Protein AF-A0A9D0Q2V0-F1 (afdb_monomer_lite)

Sequence (121 aa):
MMNRKIEQQKQQIRIVPGKDATGQAIFSVLLKRSYQIKNQQIAQRLVEVDDLQQTDEYYKPADPRYSTVKFESDLVPYKLKTDVVFIGNAYTADGQPEQSLMVGIEVAEKKKLIQVIGDRH

Radius of gyration: 19.47 Å; chains: 1; bounding box: 51×47×51 Å

Foldseek 3Di:
DDDDPPLPQDKDWDWDWDADPVRHIATDIFTFWDWDDDPPDDTHTDSDTDDQAQAFAFDPVGDPVPTDTPGHGSPDSDDPDDDDDDDDDDADPVNDWDQWDWDWDDDPPDIDIDIDGGTHD

pLDDT: mean 85.33, std 11.66, range [35.94, 96.06]

Structure (mmCIF, N/CA/C/O backbone):
data_AF-A0A9D0Q2V0-F1
#
_entry.id   AF-A0A9D0Q2V0-F1
#
loop_
_atom_site.group_PDB
_atom_site.id
_atom_site.type_symbol
_atom_site.label_atom_id
_atom_site.label_alt_id
_atom_site.label_comp_id
_atom_site.label_asym_id
_atom_site.label_entity_id
_atom_site.label_seq_id
_atom_site.pdbx_PDB_ins_code
_atom_site.Cartn_x
_atom_site.Cartn_y
_atom_site.Cartn_z
_atom_site.occupancy
_atom_site.B_iso_or_equiv
_atom_site.auth_seq_id
_atom_site.auth_comp_id
_atom_site.auth_asym_id
_atom_site.auth_atom_id
_atom_site.pdbx_PDB_model_num
ATOM 1 N N . MET A 1 1 ? 27.536 27.437 10.110 1.00 37.41 1 MET A N 1
ATOM 2 C CA . MET A 1 1 ? 27.291 26.527 8.969 1.00 37.41 1 MET A CA 1
ATOM 3 C C . MET A 1 1 ? 26.853 25.186 9.537 1.00 37.41 1 MET A C 1
ATOM 5 O O . MET A 1 1 ? 27.586 24.618 10.334 1.00 37.41 1 MET A O 1
ATOM 9 N N . MET A 1 2 ? 25.623 24.758 9.253 1.00 35.94 2 MET A N 1
ATOM 10 C CA . MET A 1 2 ? 24.982 23.615 9.914 1.00 35.94 2 MET A CA 1
ATOM 11 C C . MET A 1 2 ? 25.351 22.313 9.187 1.00 35.94 2 MET A C 1
ATOM 13 O O . MET A 1 2 ? 24.963 22.123 8.036 1.00 35.94 2 MET A O 1
ATOM 17 N N . ASN A 1 3 ? 26.106 21.431 9.850 1.00 41.78 3 ASN A N 1
ATOM 18 C CA . ASN A 1 3 ? 26.463 20.100 9.350 1.00 41.78 3 ASN A CA 1
ATOM 19 C C . ASN A 1 3 ? 25.209 19.220 9.250 1.00 41.78 3 ASN A C 1
ATOM 21 O O . ASN A 1 3 ? 24.824 18.547 10.205 1.00 41.78 3 ASN A O 1
ATOM 25 N N . ARG A 1 4 ? 24.566 19.210 8.081 1.00 47.81 4 ARG A N 1
ATOM 26 C CA . ARG A 1 4 ? 23.542 18.219 7.747 1.00 47.81 4 ARG A CA 1
ATOM 27 C C . ARG A 1 4 ? 24.268 16.904 7.462 1.00 47.81 4 ARG A C 1
ATOM 29 O O . ARG A 1 4 ? 24.771 16.701 6.360 1.00 47.81 4 ARG A O 1
ATOM 36 N N . LYS A 1 5 ? 24.357 16.019 8.461 1.00 46.28 5 LYS A N 1
ATOM 37 C CA . LYS A 1 5 ? 24.633 14.601 8.202 1.00 46.28 5 LYS A CA 1
ATOM 38 C C . LYS A 1 5 ? 23.568 14.136 7.211 1.00 46.28 5 LYS A C 1
ATOM 40 O O . LYS A 1 5 ? 22.386 14.114 7.540 1.00 46.28 5 LYS A O 1
ATOM 45 N N . ILE A 1 6 ? 23.977 13.848 5.981 1.00 55.53 6 ILE A N 1
ATOM 46 C CA . ILE A 1 6 ? 23.126 13.153 5.024 1.00 55.53 6 ILE A CA 1
ATOM 47 C C . ILE A 1 6 ? 23.075 11.717 5.537 1.00 55.53 6 ILE A C 1
ATOM 49 O O . ILE A 1 6 ? 23.947 10.911 5.225 1.00 55.53 6 ILE A O 1
ATOM 53 N N . GLU A 1 7 ? 22.114 11.418 6.409 1.00 58.19 7 GLU A N 1
ATOM 54 C CA . GLU A 1 7 ? 21.750 10.031 6.673 1.00 58.19 7 GLU A CA 1
ATOM 55 C C . GLU A 1 7 ? 21.380 9.414 5.326 1.00 58.19 7 GLU A C 1
ATOM 57 O O . GLU A 1 7 ? 20.489 9.903 4.625 1.00 58.19 7 GLU A O 1
ATOM 62 N N . GLN A 1 8 ? 22.139 8.400 4.912 1.00 56.59 8 GLN A N 1
ATOM 63 C CA . GLN A 1 8 ? 21.883 7.690 3.669 1.00 56.59 8 GLN A CA 1
ATOM 64 C C . GLN A 1 8 ? 20.524 7.004 3.798 1.00 56.59 8 GLN A C 1
ATOM 66 O O . GLN A 1 8 ? 20.373 5.999 4.486 1.00 56.59 8 GLN A O 1
ATOM 71 N N . GLN A 1 9 ? 19.512 7.593 3.167 1.00 62.78 9 GLN A N 1
ATOM 72 C CA . GLN A 1 9 ? 18.159 7.058 3.166 1.00 62.78 9 GLN A CA 1
ATOM 73 C C . GLN A 1 9 ? 18.161 5.745 2.381 1.00 62.78 9 GLN A C 1
ATOM 75 O O . GLN A 1 9 ? 18.466 5.744 1.184 1.00 62.78 9 GLN A O 1
ATOM 80 N N . LYS A 1 10 ? 17.807 4.636 3.042 1.00 66.12 10 LYS A N 1
ATOM 81 C CA . LYS A 1 10 ? 17.693 3.323 2.399 1.00 66.12 10 LYS A CA 1
ATOM 82 C C . LYS A 1 10 ? 16.664 3.437 1.267 1.00 66.12 10 LYS A C 1
ATOM 84 O O . LYS A 1 10 ? 15.556 3.948 1.439 1.00 66.12 10 LYS A O 1
ATOM 89 N N . GLN A 1 11 ? 17.060 3.036 0.067 1.00 72.94 11 GLN A N 1
ATOM 90 C CA . GLN A 1 11 ? 16.204 3.021 -1.113 1.00 72.94 11 GLN A CA 1
ATOM 91 C C . GLN A 1 11 ? 16.477 1.728 -1.863 1.00 72.94 11 GLN A C 1
ATOM 93 O O . GLN A 1 11 ? 17.632 1.390 -2.114 1.00 72.94 11 GLN A O 1
ATOM 98 N N . GLN A 1 12 ? 15.415 1.007 -2.202 1.00 78.69 12 GLN A N 1
ATOM 99 C CA . GLN A 1 12 ? 15.529 -0.244 -2.937 1.00 78.69 12 GLN A CA 1
ATOM 100 C C . GLN A 1 12 ? 15.237 0.023 -4.400 1.00 78.69 12 GLN A C 1
ATOM 102 O O . GLN A 1 12 ? 14.195 0.583 -4.745 1.00 78.69 12 GLN A O 1
ATOM 107 N N . ILE A 1 13 ? 16.205 -0.341 -5.235 1.00 82.31 13 ILE A N 1
ATOM 108 C CA . ILE A 1 13 ? 16.128 -0.236 -6.684 1.00 82.31 13 ILE A CA 1
ATOM 109 C C . ILE A 1 13 ? 16.297 -1.646 -7.229 1.00 82.31 13 ILE A C 1
ATOM 111 O O . ILE A 1 13 ? 17.271 -2.333 -6.907 1.00 82.31 13 ILE A O 1
ATOM 115 N N . ARG A 1 14 ? 15.347 -2.081 -8.052 1.00 82.50 14 ARG A N 1
ATOM 116 C CA . ARG A 1 14 ? 15.442 -3.346 -8.782 1.00 82.50 14 ARG A CA 1
ATOM 117 C C . ARG A 1 14 ? 15.260 -3.104 -10.267 1.00 82.50 14 ARG A C 1
ATOM 119 O O . ARG A 1 14 ? 14.428 -2.299 -10.676 1.00 82.50 14 ARG A O 1
ATOM 126 N N . ILE A 1 15 ? 16.060 -3.824 -11.041 1.00 79.94 15 ILE A N 1
ATOM 127 C CA . ILE A 1 15 ? 15.956 -3.903 -12.491 1.00 79.94 15 ILE A CA 1
ATOM 128 C C . ILE A 1 15 ? 15.270 -5.225 -12.800 1.00 79.94 15 ILE A C 1
ATOM 130 O O . ILE A 1 15 ? 15.746 -6.275 -12.366 1.00 79.94 15 ILE A O 1
ATOM 134 N N . VAL A 1 16 ? 14.161 -5.161 -13.529 1.00 80.00 16 VAL A N 1
ATOM 135 C CA . VAL A 1 16 ? 13.394 -6.340 -13.933 1.00 80.00 16 VAL A CA 1
ATOM 136 C C . VAL A 1 16 ? 13.372 -6.383 -15.460 1.00 80.00 16 VAL A C 1
ATOM 138 O O . VAL A 1 16 ? 12.669 -5.577 -16.076 1.00 80.00 16 VAL A O 1
ATOM 141 N N . PRO A 1 17 ? 14.174 -7.257 -16.095 1.00 80.50 17 PRO A N 1
ATOM 142 C CA . PRO A 1 17 ? 14.084 -7.474 -17.531 1.00 80.50 17 PRO A CA 1
ATOM 143 C C . PRO A 1 17 ? 12.818 -8.276 -17.854 1.00 80.50 17 PRO A C 1
ATOM 145 O O . PRO A 1 17 ? 12.462 -9.208 -17.133 1.00 80.50 17 PRO A O 1
ATOM 148 N N . GLY A 1 18 ? 12.154 -7.943 -18.957 1.00 82.88 18 GLY A N 1
ATOM 149 C CA . GLY A 1 18 ? 10.955 -8.643 -19.409 1.00 82.88 18 GLY A CA 1
ATOM 150 C C . GLY A 1 18 ? 10.759 -8.552 -20.915 1.00 82.88 18 GLY A C 1
ATOM 151 O O . GLY A 1 18 ? 11.607 -8.026 -21.638 1.00 82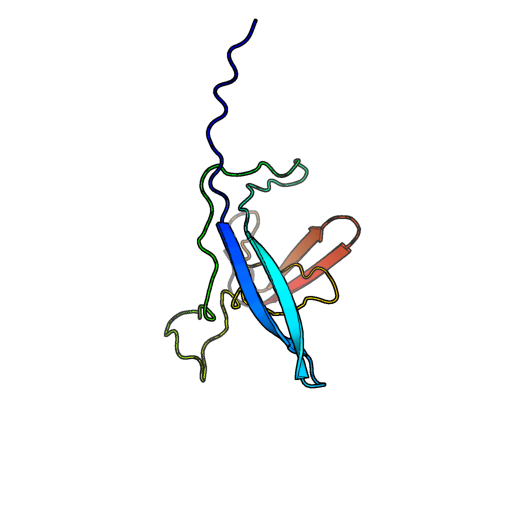.88 18 GLY A O 1
ATOM 152 N N . LYS A 1 19 ? 9.629 -9.071 -21.392 1.00 85.31 19 LYS A N 1
ATOM 153 C CA . LYS A 1 19 ? 9.161 -8.888 -22.766 1.00 85.31 19 LYS A CA 1
ATOM 154 C C . LYS A 1 19 ? 7.713 -8.413 -22.756 1.00 85.31 19 LYS A C 1
ATOM 156 O O . LYS A 1 19 ? 6.967 -8.766 -21.844 1.00 85.31 19 LYS A O 1
ATOM 161 N N . ASP A 1 20 ? 7.334 -7.619 -23.745 1.00 83.94 20 ASP A N 1
ATOM 162 C CA . ASP A 1 20 ? 5.942 -7.240 -23.974 1.00 83.94 20 ASP A CA 1
ATOM 163 C C . ASP A 1 20 ? 5.147 -8.377 -24.648 1.00 83.94 20 ASP A C 1
ATOM 165 O O . ASP A 1 20 ? 5.671 -9.464 -24.914 1.00 83.94 20 ASP A O 1
ATOM 169 N N . ALA A 1 21 ? 3.874 -8.116 -24.962 1.00 84.81 21 ALA A N 1
ATOM 170 C CA . ALA A 1 21 ? 3.004 -9.073 -25.648 1.00 84.81 21 ALA A CA 1
ATOM 171 C C . ALA A 1 21 ? 3.476 -9.449 -27.072 1.00 84.81 21 ALA A C 1
ATOM 173 O O . ALA A 1 21 ? 3.015 -10.450 -27.616 1.00 84.81 21 ALA A O 1
ATOM 174 N N . THR A 1 22 ? 4.387 -8.679 -27.676 1.00 92.12 22 THR 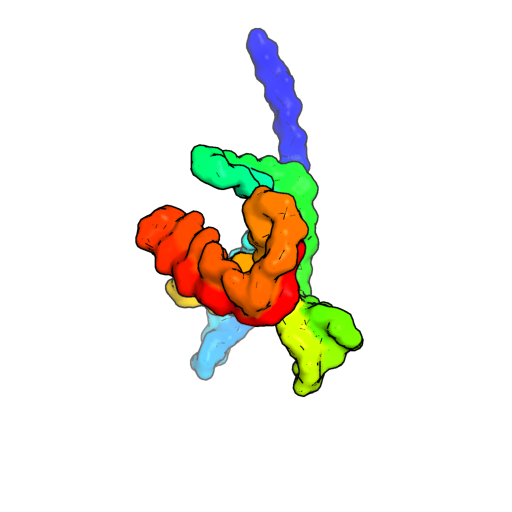A N 1
ATOM 175 C CA . THR A 1 22 ? 4.974 -8.933 -29.005 1.00 92.12 22 THR A CA 1
ATOM 176 C C . THR A 1 22 ? 6.338 -9.629 -28.932 1.00 92.12 22 THR A C 1
ATOM 178 O O . THR A 1 22 ? 6.900 -10.014 -29.957 1.00 92.12 22 THR A O 1
ATOM 181 N N . GLY A 1 23 ? 6.874 -9.831 -27.724 1.00 88.44 23 GLY A N 1
ATOM 182 C CA . GLY A 1 23 ? 8.195 -10.407 -27.491 1.00 88.44 23 GLY A CA 1
ATOM 183 C C . GLY A 1 23 ? 9.339 -9.385 -27.479 1.00 88.44 23 GLY A C 1
ATOM 184 O O . GLY A 1 23 ? 10.499 -9.794 -27.347 1.00 88.44 23 GLY A O 1
ATOM 185 N N . GLN A 1 24 ? 9.046 -8.085 -27.585 1.00 88.44 24 GLN A N 1
ATOM 186 C CA . GLN A 1 24 ? 10.038 -7.016 -27.516 1.00 88.44 24 GLN A CA 1
ATOM 187 C C . GLN A 1 24 ? 10.508 -6.808 -26.075 1.00 88.44 24 GLN A C 1
ATOM 189 O O . GLN A 1 24 ? 9.717 -6.873 -25.138 1.00 88.44 24 GLN A O 1
ATOM 194 N N . ALA A 1 25 ? 11.808 -6.575 -25.883 1.00 87.19 25 ALA A N 1
ATOM 195 C CA . ALA A 1 25 ? 12.383 -6.415 -24.553 1.00 87.19 25 ALA A CA 1
ATOM 196 C C . ALA A 1 25 ? 11.839 -5.164 -23.839 1.00 87.19 25 ALA A C 1
ATOM 198 O O . ALA A 1 25 ? 11.856 -4.068 -24.396 1.00 87.19 25 ALA A O 1
ATOM 199 N N . ILE A 1 26 ? 11.428 -5.336 -22.582 1.00 84.25 26 ILE A N 1
ATOM 200 C CA . ILE A 1 26 ? 11.083 -4.257 -21.653 1.00 84.25 26 ILE A CA 1
ATOM 201 C C . ILE A 1 26 ? 12.173 -4.177 -20.582 1.00 84.25 26 ILE A C 1
ATOM 203 O O . ILE A 1 26 ? 12.613 -5.197 -20.042 1.00 84.25 26 ILE A O 1
ATOM 207 N N . PHE A 1 27 ? 12.579 -2.952 -20.253 1.00 84.56 27 PHE A N 1
ATOM 208 C CA . PHE A 1 27 ? 13.466 -2.648 -19.136 1.00 84.56 27 PHE A CA 1
ATOM 209 C C . PHE A 1 27 ? 12.717 -1.809 -18.097 1.00 84.56 27 PHE A C 1
ATOM 211 O O . PHE A 1 27 ? 12.448 -0.631 -18.334 1.00 84.56 27 PHE A O 1
ATOM 218 N N . SER A 1 28 ? 12.398 -2.408 -16.947 1.00 83.38 28 SER A N 1
ATOM 219 C CA . SER A 1 28 ? 11.674 -1.730 -15.866 1.00 83.38 28 SER A CA 1
ATOM 220 C C . SER A 1 28 ? 12.580 -1.476 -14.661 1.00 83.38 28 SER A C 1
ATOM 222 O O . SER A 1 28 ? 13.321 -2.359 -14.220 1.00 83.38 28 SER A O 1
ATOM 224 N N . VAL A 1 29 ? 12.496 -0.262 -14.109 1.00 86.38 29 VAL A N 1
ATOM 225 C CA . VAL A 1 29 ? 13.158 0.131 -12.857 1.00 86.38 29 VAL A CA 1
ATOM 226 C C . VAL A 1 29 ? 12.095 0.328 -11.786 1.00 86.38 29 VAL A C 1
ATOM 228 O O . VAL A 1 29 ? 11.241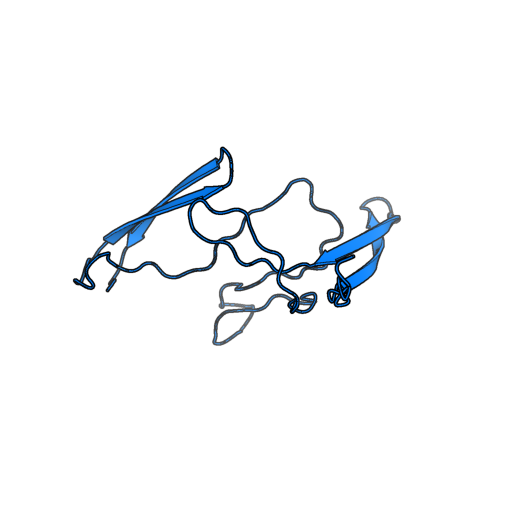 1.204 -11.907 1.00 86.38 29 VAL A O 1
ATOM 231 N N . LEU A 1 30 ? 12.162 -0.477 -10.729 1.00 87.94 30 LEU A N 1
ATOM 232 C CA . LEU A 1 30 ? 11.236 -0.411 -9.603 1.00 87.94 30 LEU A CA 1
ATOM 233 C C . LEU A 1 30 ? 11.850 0.367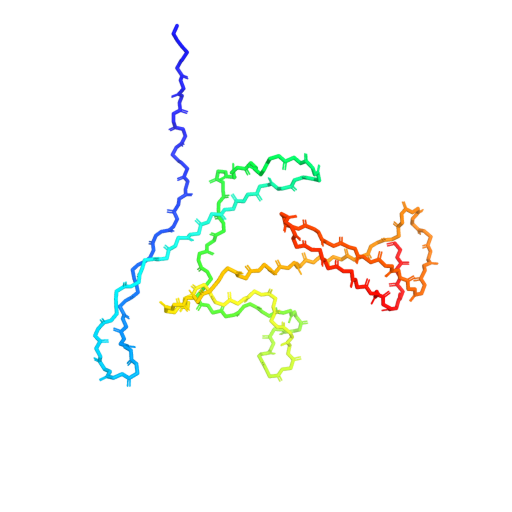 -8.445 1.00 87.94 30 LEU A C 1
ATOM 235 O O . LEU A 1 30 ? 13.014 0.159 -8.089 1.00 87.94 30 LEU A O 1
ATOM 239 N N . LEU A 1 31 ? 11.036 1.241 -7.849 1.00 87.94 31 LEU A N 1
ATOM 240 C CA . LEU A 1 31 ? 11.403 2.086 -6.722 1.00 87.94 31 LEU A CA 1
ATOM 241 C C . LEU A 1 31 ? 10.389 1.956 -5.588 1.00 87.94 31 LEU A C 1
ATOM 243 O O . LEU A 1 31 ? 9.213 2.242 -5.794 1.00 87.94 31 LEU A O 1
ATOM 247 N N . LYS A 1 32 ? 10.857 1.629 -4.379 1.00 89.94 32 LYS A N 1
ATOM 248 C CA . LYS A 1 32 ? 10.017 1.606 -3.172 1.00 89.94 32 LYS A CA 1
ATOM 249 C C . LYS A 1 32 ? 10.503 2.595 -2.122 1.00 89.94 32 LYS A C 1
ATOM 251 O O . LYS A 1 32 ? 11.709 2.771 -1.920 1.00 89.94 32 LYS A O 1
ATOM 256 N N . ARG A 1 33 ? 9.547 3.269 -1.479 1.00 90.69 33 ARG A N 1
ATOM 257 C CA . ARG A 1 33 ? 9.755 4.239 -0.399 1.00 90.69 33 ARG A CA 1
ATOM 258 C C . ARG A 1 33 ? 8.590 4.171 0.580 1.00 90.69 33 ARG A C 1
ATOM 260 O O . ARG A 1 33 ? 7.444 4.100 0.146 1.00 90.69 33 ARG A O 1
ATOM 267 N N . SER A 1 34 ? 8.899 4.287 1.864 1.00 92.19 34 SER A N 1
ATOM 268 C CA . SER A 1 34 ? 7.905 4.364 2.934 1.00 92.19 34 SER A CA 1
ATOM 269 C C . SER A 1 34 ? 7.804 5.803 3.454 1.00 92.19 34 SER A C 1
ATOM 271 O O . SER A 1 34 ? 8.794 6.542 3.510 1.00 92.19 34 SER A O 1
ATOM 273 N N . TYR A 1 35 ? 6.587 6.217 3.802 1.00 93.00 35 TYR A N 1
ATOM 274 C CA . TYR A 1 35 ? 6.275 7.557 4.292 1.00 93.00 35 TYR A CA 1
ATOM 275 C C . TYR A 1 35 ? 5.373 7.462 5.519 1.00 93.00 35 TYR A C 1
ATOM 277 O O . TYR A 1 35 ? 4.470 6.632 5.566 1.00 93.00 35 TYR A O 1
ATOM 285 N N . GLN A 1 36 ? 5.572 8.360 6.480 1.00 93.62 36 GLN A N 1
ATOM 286 C CA . GLN A 1 36 ? 4.587 8.634 7.513 1.00 93.62 36 GLN A CA 1
ATOM 287 C C . GLN A 1 36 ? 3.617 9.698 6.999 1.00 93.62 36 GLN A C 1
ATOM 289 O O . GLN A 1 36 ? 4.023 10.804 6.636 1.00 93.62 36 GLN A O 1
ATOM 294 N N . ILE A 1 37 ? 2.330 9.359 6.989 1.00 90.94 37 ILE A N 1
ATOM 295 C CA . ILE A 1 37 ? 1.246 10.246 6.568 1.00 90.94 37 ILE A CA 1
ATOM 296 C C . ILE A 1 37 ? 0.353 10.497 7.779 1.00 90.94 37 ILE A C 1
ATOM 298 O O . ILE A 1 37 ? -0.073 9.563 8.455 1.00 90.94 37 ILE A O 1
ATOM 302 N N . LYS A 1 38 ? 0.089 11.770 8.063 1.00 90.81 38 LYS A N 1
ATOM 303 C CA . LYS A 1 38 ? -0.821 12.220 9.120 1.00 90.81 38 LYS A CA 1
ATOM 304 C C . LYS A 1 38 ? -1.899 13.093 8.487 1.00 90.81 38 LYS A C 1
ATOM 306 O O . LYS A 1 38 ? -1.649 13.737 7.469 1.00 90.81 38 LYS A O 1
ATOM 311 N N . ASN A 1 39 ? -3.094 13.094 9.077 1.00 88.25 39 ASN A N 1
ATOM 312 C CA . ASN A 1 39 ? -4.241 13.814 8.528 1.00 88.25 39 ASN A CA 1
ATOM 313 C C . ASN A 1 39 ? -3.901 15.297 8.296 1.00 88.25 39 ASN A C 1
ATOM 315 O O . ASN A 1 39 ? -3.422 15.959 9.215 1.00 88.25 39 ASN A O 1
ATOM 319 N N . GLN A 1 40 ? -4.143 15.791 7.078 1.00 87.19 40 GLN A N 1
ATOM 320 C CA . GLN A 1 40 ? -3.866 17.172 6.650 1.00 87.19 40 GLN A CA 1
ATOM 321 C C . GLN A 1 40 ? -2.400 17.623 6.814 1.00 87.19 40 GLN A C 1
ATOM 323 O O . GLN A 1 40 ? -2.117 18.817 6.897 1.00 87.19 40 GLN A O 1
ATOM 328 N N . GLN A 1 41 ? -1.447 16.689 6.849 1.00 91.12 41 GLN A N 1
ATOM 329 C CA . GLN A 1 41 ? -0.018 16.992 6.932 1.00 91.12 41 GLN A CA 1
ATOM 330 C C . GLN A 1 41 ? 0.726 16.504 5.690 1.00 91.12 41 GLN A C 1
ATOM 332 O O . GLN A 1 41 ? 0.335 15.535 5.039 1.00 91.12 41 GLN A O 1
ATOM 337 N N . ILE A 1 42 ? 1.841 17.168 5.378 1.00 89.81 42 ILE A N 1
ATOM 338 C CA . ILE A 1 42 ? 2.746 16.732 4.312 1.00 89.81 42 ILE A CA 1
ATOM 339 C C . ILE A 1 42 ? 3.369 15.391 4.714 1.00 89.81 42 ILE A C 1
ATOM 341 O O . ILE A 1 42 ? 3.894 15.253 5.821 1.00 89.81 42 ILE A O 1
ATOM 345 N N . ALA A 1 43 ? 3.335 14.419 3.801 1.00 91.88 43 ALA A N 1
ATOM 346 C CA . ALA A 1 43 ? 3.943 13.110 4.002 1.00 91.88 43 ALA A CA 1
ATOM 347 C C . ALA A 1 43 ? 5.448 13.238 4.289 1.00 91.88 43 ALA A C 1
ATOM 349 O O . ALA A 1 43 ? 6.194 13.863 3.530 1.00 91.88 43 ALA A O 1
ATOM 350 N N . GLN A 1 44 ? 5.909 12.613 5.369 1.00 94.31 44 GLN A N 1
ATOM 351 C CA . GLN A 1 44 ? 7.313 12.621 5.766 1.00 94.31 44 GLN A CA 1
ATOM 352 C C . GLN A 1 44 ? 7.966 11.310 5.351 1.00 94.31 44 GLN A C 1
ATOM 354 O O . GLN A 1 44 ? 7.477 10.235 5.692 1.00 94.31 44 GLN A O 1
ATOM 359 N N . ARG A 1 45 ? 9.067 11.380 4.598 1.00 92.12 45 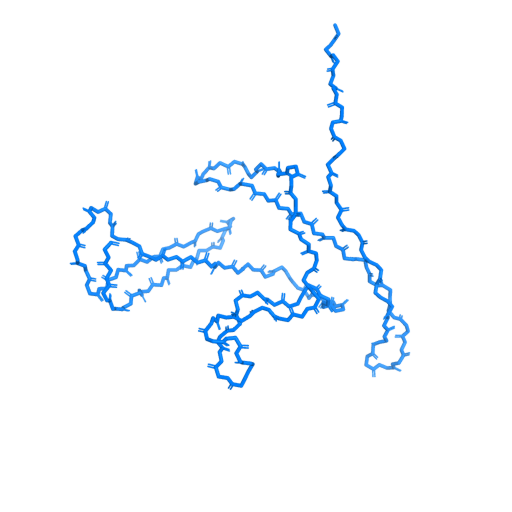ARG A N 1
ATOM 360 C CA . ARG A 1 45 ? 9.800 10.176 4.190 1.00 92.12 45 ARG A CA 1
ATOM 361 C C . ARG A 1 45 ? 10.398 9.492 5.420 1.00 92.12 45 ARG A C 1
ATOM 363 O O . ARG A 1 45 ? 11.079 10.145 6.208 1.00 92.12 45 ARG A O 1
ATOM 370 N N . LEU A 1 46 ? 10.181 8.186 5.537 1.00 92.19 46 LEU A N 1
ATOM 371 C CA . LEU A 1 46 ? 10.820 7.362 6.557 1.00 92.19 46 LEU A CA 1
ATOM 372 C C . LEU A 1 46 ? 12.241 6.974 6.122 1.00 92.19 46 LEU A C 1
ATOM 374 O O . LEU A 1 46 ? 12.525 6.814 4.931 1.00 92.19 46 LEU A O 1
ATOM 378 N N . VAL A 1 47 ? 13.145 6.865 7.099 1.00 85.94 47 VAL A N 1
ATOM 379 C CA . VAL A 1 47 ? 14.524 6.388 6.879 1.00 85.94 47 VAL A CA 1
ATOM 380 C C . VAL A 1 47 ? 14.524 4.882 6.635 1.00 85.94 47 VAL A C 1
ATOM 382 O O . VAL A 1 47 ? 15.210 4.394 5.735 1.00 85.94 47 VAL A O 1
ATOM 385 N N . GLU A 1 48 ? 13.725 4.165 7.420 1.00 84.69 48 GLU A N 1
ATOM 386 C CA . GLU A 1 48 ? 13.463 2.747 7.239 1.00 84.69 48 GLU A CA 1
ATOM 387 C C . GLU A 1 48 ? 12.406 2.549 6.149 1.00 84.69 48 GLU A C 1
ATOM 389 O O . GLU A 1 48 ? 11.399 3.259 6.093 1.00 84.69 48 GLU A O 1
ATOM 394 N N . VAL A 1 49 ? 12.677 1.609 5.247 1.00 82.50 49 VAL A N 1
ATOM 395 C CA . VAL A 1 49 ? 11.796 1.267 4.130 1.00 82.50 49 VAL A CA 1
ATOM 396 C C . VAL A 1 49 ? 11.558 -0.229 4.124 1.00 82.50 49 VAL A C 1
ATOM 398 O O . VAL A 1 49 ? 12.503 -1.002 4.319 1.00 82.50 49 VAL A O 1
ATOM 401 N N . ASP A 1 50 ? 10.317 -0.606 3.839 1.00 86.38 50 ASP A N 1
ATOM 402 C CA . ASP A 1 50 ? 9.943 -1.998 3.625 1.00 86.38 50 ASP A CA 1
ATOM 403 C C . ASP A 1 50 ? 10.652 -2.556 2.388 1.00 86.38 50 ASP A C 1
ATOM 405 O O . ASP A 1 50 ? 10.980 -1.826 1.439 1.00 86.38 50 ASP A O 1
ATOM 409 N N . ASP A 1 51 ? 10.882 -3.866 2.396 1.00 88.75 51 ASP A N 1
ATOM 410 C CA . ASP A 1 51 ? 11.468 -4.565 1.261 1.00 88.75 51 ASP A CA 1
ATOM 411 C C . ASP A 1 51 ? 10.519 -4.606 0.063 1.00 88.75 51 ASP A C 1
ATOM 413 O O . ASP A 1 51 ? 9.294 -4.553 0.203 1.00 88.75 51 ASP A O 1
ATOM 417 N N . LEU A 1 52 ? 11.093 -4.646 -1.145 1.00 90.00 52 LEU A N 1
ATOM 418 C CA . LEU A 1 52 ? 10.312 -4.899 -2.356 1.00 90.00 52 LEU A CA 1
ATOM 419 C C . LEU A 1 52 ? 9.650 -6.275 -2.243 1.00 90.00 52 LEU A C 1
ATOM 421 O O . LEU A 1 52 ? 10.331 -7.296 -2.125 1.00 90.00 52 LEU A O 1
ATOM 425 N N . GLN A 1 53 ? 8.325 -6.282 -2.308 1.00 91.44 53 GLN A N 1
ATOM 426 C CA . GLN A 1 53 ? 7.496 -7.463 -2.183 1.00 91.44 53 GLN A CA 1
ATOM 427 C C . GLN A 1 53 ? 7.588 -8.271 -3.482 1.00 91.44 53 GLN A C 1
ATOM 429 O O . GLN A 1 53 ? 7.181 -7.801 -4.540 1.00 91.44 53 GLN A O 1
ATOM 434 N N . GLN A 1 54 ? 8.159 -9.476 -3.433 1.00 90.62 54 GLN A N 1
ATOM 435 C CA . GLN A 1 54 ? 8.347 -10.288 -4.646 1.00 90.62 54 GLN A CA 1
ATOM 436 C C . GLN A 1 54 ? 7.103 -11.097 -5.019 1.00 90.62 54 GLN A C 1
ATOM 438 O O . GLN A 1 54 ? 6.824 -11.298 -6.199 1.00 90.62 54 GLN A O 1
ATOM 443 N N . THR A 1 55 ? 6.344 -11.535 -4.019 1.00 91.69 55 THR A N 1
ATOM 444 C CA . THR A 1 55 ? 5.130 -12.346 -4.161 1.00 91.69 55 THR A CA 1
ATOM 445 C C . THR A 1 55 ? 4.014 -11.736 -3.338 1.00 91.69 55 THR A C 1
ATOM 447 O O . THR A 1 55 ? 4.299 -11.060 -2.356 1.00 91.69 55 THR A O 1
ATOM 450 N N . ASP A 1 56 ? 2.760 -12.024 -3.655 1.00 92.69 56 ASP A N 1
ATOM 451 C CA . ASP A 1 56 ? 1.650 -11.526 -2.843 1.00 92.69 56 ASP A CA 1
ATOM 452 C C . ASP A 1 56 ? 1.765 -11.999 -1.377 1.00 92.69 56 ASP A C 1
ATOM 454 O O . ASP A 1 56 ? 2.099 -13.154 -1.095 1.00 92.69 56 ASP A O 1
ATOM 458 N N . GLU A 1 57 ? 1.503 -11.092 -0.438 1.00 92.94 57 GLU A N 1
ATOM 459 C CA . GLU A 1 57 ? 1.277 -11.387 0.975 1.00 92.94 57 GLU A CA 1
ATOM 460 C C . GLU A 1 57 ? -0.226 -11.538 1.205 1.00 92.94 57 GLU A C 1
ATOM 462 O O . GLU A 1 57 ? -1.010 -10.692 0.784 1.00 92.94 57 GLU A O 1
ATOM 467 N N . TYR A 1 58 ? -0.631 -12.579 1.929 1.00 93.44 58 TYR A N 1
ATOM 468 C CA . TYR A 1 58 ? -2.032 -12.896 2.198 1.00 93.44 58 TYR A CA 1
ATOM 469 C C . TYR A 1 58 ? -2.361 -12.743 3.684 1.00 93.44 58 TYR A C 1
ATOM 471 O O . TYR A 1 58 ? -1.526 -13.004 4.555 1.00 93.44 58 TYR A O 1
ATOM 479 N N . TYR A 1 59 ? -3.607 -12.378 3.994 1.00 92.19 59 TYR A N 1
ATOM 480 C CA . TYR A 1 59 ? -4.114 -12.488 5.362 1.00 92.19 59 TYR A CA 1
ATOM 481 C C . TYR A 1 59 ? -4.098 -13.948 5.826 1.00 92.19 59 TYR A C 1
ATOM 483 O O . TYR A 1 59 ? -4.308 -14.869 5.037 1.00 92.19 59 TYR A O 1
ATOM 491 N N . LYS A 1 60 ? -3.853 -14.178 7.121 1.00 89.38 60 LYS A N 1
ATOM 492 C CA . LYS A 1 60 ? -3.828 -15.535 7.685 1.00 89.38 60 LYS A CA 1
ATOM 493 C C . LYS A 1 60 ? -5.205 -16.203 7.540 1.00 89.38 60 LYS A C 1
ATOM 495 O O . LYS A 1 60 ? -6.203 -15.532 7.796 1.00 89.38 60 LYS A O 1
ATOM 500 N N . PRO A 1 61 ? -5.270 -17.498 7.170 1.00 85.31 61 PRO A N 1
ATOM 501 C CA . PRO A 1 61 ? -4.192 -18.506 7.144 1.00 85.31 61 PRO A CA 1
ATOM 502 C C . PRO A 1 61 ? -3.228 -18.508 5.929 1.00 85.31 61 PRO A C 1
ATOM 504 O O . PRO A 1 61 ? -2.473 -19.460 5.783 1.00 85.31 61 PRO A O 1
ATOM 507 N N . ALA A 1 62 ? -3.156 -17.442 5.127 1.00 83.75 62 ALA A N 1
ATOM 508 C CA . ALA A 1 62 ? -2.146 -17.219 4.085 1.00 83.75 62 ALA A CA 1
ATOM 509 C C . ALA A 1 62 ? -2.112 -18.306 2.996 1.00 83.75 62 ALA A C 1
ATOM 511 O O . ALA A 1 62 ? -1.053 -18.679 2.495 1.00 83.75 62 ALA A O 1
ATOM 512 N N . ASP A 1 63 ? -3.294 -18.796 2.622 1.00 86.50 63 ASP A N 1
ATOM 513 C CA . ASP A 1 63 ? -3.488 -19.695 1.487 1.00 86.50 63 ASP A CA 1
ATOM 514 C C . ASP A 1 63 ? -4.018 -18.909 0.275 1.00 86.50 63 ASP A C 1
ATOM 516 O O . ASP A 1 63 ? -5.136 -18.383 0.351 1.00 86.50 63 ASP A O 1
ATOM 520 N N . PRO A 1 64 ? -3.286 -18.862 -0.852 1.00 86.69 64 PRO A N 1
ATOM 521 C CA . PRO A 1 64 ? -3.703 -18.134 -2.051 1.00 86.69 64 PRO A CA 1
ATOM 522 C C . PRO A 1 64 ? -5.063 -18.543 -2.630 1.00 86.69 64 PRO A C 1
ATOM 524 O O . PRO A 1 64 ? -5.663 -17.780 -3.381 1.00 86.69 64 PRO A O 1
ATOM 527 N N . ARG A 1 65 ? -5.570 -19.742 -2.314 1.00 87.25 65 ARG A N 1
ATOM 528 C CA . ARG A 1 65 ? -6.832 -20.256 -2.871 1.00 87.25 65 ARG A CA 1
ATOM 529 C C . ARG A 1 65 ? -8.071 -19.630 -2.240 1.00 87.25 65 ARG A C 1
ATOM 531 O O . ARG A 1 65 ? -9.129 -19.639 -2.861 1.00 87.25 65 ARG A O 1
ATOM 538 N N . TYR A 1 66 ? -7.966 -19.158 -1.000 1.00 89.25 66 TYR A N 1
ATOM 539 C CA . TYR A 1 66 ? -9.123 -18.684 -0.230 1.00 89.25 66 TYR A CA 1
ATOM 540 C C . TYR A 1 66 ? -8.816 -17.534 0.734 1.00 89.25 66 TYR A C 1
ATOM 542 O O . TYR A 1 66 ? -9.709 -17.085 1.451 1.00 89.25 66 TYR A O 1
ATOM 550 N N . SER A 1 67 ? -7.578 -17.045 0.774 1.00 91.62 67 SER A N 1
ATOM 551 C CA . SER A 1 67 ? -7.207 -15.887 1.585 1.00 91.62 67 SER A CA 1
ATOM 552 C C . SER A 1 67 ? -7.203 -14.621 0.741 1.00 91.62 67 SER A C 1
ATOM 554 O O . SER A 1 67 ? -6.801 -14.624 -0.420 1.00 91.62 67 SER A O 1
ATOM 556 N N . THR A 1 68 ? -7.605 -13.513 1.351 1.00 91.06 68 THR A N 1
ATOM 557 C CA . THR A 1 68 ? -7.512 -12.197 0.722 1.00 91.06 68 THR A CA 1
ATOM 558 C C . THR A 1 68 ? -6.053 -11.751 0.657 1.00 91.06 68 THR A C 1
ATOM 560 O O . THR A 1 68 ? -5.313 -11.885 1.639 1.00 91.06 68 THR A O 1
ATOM 563 N N . VAL A 1 69 ? -5.650 -11.188 -0.484 1.00 92.06 69 VAL A N 1
ATOM 564 C CA . VAL A 1 69 ? -4.353 -10.519 -0.637 1.00 92.06 69 VAL A CA 1
ATOM 565 C C . VAL A 1 69 ? -4.308 -9.308 0.294 1.00 92.06 69 VAL A C 1
ATOM 567 O O . VAL A 1 69 ? -5.186 -8.448 0.266 1.00 92.06 69 VAL A O 1
ATOM 570 N N . LYS A 1 70 ? -3.285 -9.261 1.139 1.00 92.12 70 LYS A N 1
ATOM 571 C CA . LYS A 1 70 ? -2.960 -8.124 1.997 1.00 92.12 70 LYS A CA 1
ATOM 572 C C . LYS A 1 70 ? -2.038 -7.147 1.272 1.00 92.12 70 LYS A C 1
ATOM 574 O O . LYS A 1 70 ? -2.337 -5.962 1.254 1.00 92.12 70 LYS A O 1
ATOM 579 N N . PHE A 1 71 ? -0.961 -7.629 0.654 1.00 92.06 71 PHE A N 1
ATOM 580 C CA . PHE A 1 71 ? -0.091 -6.812 -0.195 1.00 92.06 71 PHE A CA 1
ATOM 581 C C . PHE A 1 71 ? 0.194 -7.542 -1.500 1.00 92.06 71 PHE A C 1
ATOM 583 O O . PHE A 1 71 ? 0.580 -8.705 -1.484 1.00 92.06 71 PHE A O 1
ATOM 590 N N . GLU A 1 72 ? 0.016 -6.860 -2.621 1.00 91.50 72 GLU A N 1
ATOM 591 C CA . GLU A 1 72 ? 0.369 -7.390 -3.937 1.00 91.50 72 GLU A CA 1
ATOM 592 C C . GLU A 1 72 ? 1.890 -7.368 -4.144 1.00 91.50 72 GLU A C 1
ATOM 594 O O . GLU A 1 72 ? 2.613 -6.587 -3.517 1.00 91.50 72 GLU A O 1
ATOM 599 N N . SER A 1 73 ? 2.381 -8.204 -5.058 1.00 92.25 73 SER A N 1
ATOM 600 C CA . SER A 1 73 ? 3.757 -8.120 -5.544 1.00 92.25 73 SER A CA 1
ATOM 601 C C . SER A 1 73 ? 4.071 -6.734 -6.127 1.00 92.25 73 SER A C 1
ATOM 603 O O . SER A 1 73 ? 3.342 -6.188 -6.958 1.00 92.25 73 SER A O 1
ATOM 605 N N . ASP A 1 74 ? 5.229 -6.188 -5.755 1.00 90.69 74 ASP A N 1
ATOM 606 C CA . ASP A 1 74 ? 5.769 -4.954 -6.325 1.00 90.69 74 ASP A CA 1
ATOM 607 C C . ASP A 1 74 ? 6.313 -5.170 -7.752 1.00 90.69 74 ASP A C 1
ATOM 609 O O . ASP A 1 74 ? 6.564 -4.201 -8.473 1.00 90.69 74 ASP A O 1
ATOM 613 N N . LEU A 1 75 ? 6.500 -6.425 -8.184 1.00 88.69 75 LEU A N 1
ATOM 614 C CA . LEU A 1 75 ? 7.156 -6.795 -9.444 1.00 88.69 75 LEU A CA 1
ATOM 615 C C . LEU A 1 75 ? 6.222 -6.743 -10.662 1.00 88.69 75 LEU A C 1
ATOM 617 O O . LEU A 1 75 ? 6.277 -7.602 -11.543 1.00 88.69 75 LEU A O 1
ATOM 621 N N . VAL A 1 76 ? 5.379 -5.715 -10.746 1.00 81.62 76 VAL A N 1
ATOM 622 C CA . VAL A 1 76 ? 4.549 -5.495 -11.935 1.00 81.62 76 VAL A CA 1
ATOM 623 C C . VAL A 1 76 ? 5.373 -4.838 -13.053 1.00 81.62 76 VAL A C 1
ATOM 625 O O . VAL A 1 76 ? 6.048 -3.833 -12.812 1.00 81.62 76 VAL A O 1
ATOM 628 N N . PRO A 1 77 ? 5.339 -5.369 -14.290 1.00 70.94 77 PRO A N 1
ATOM 629 C CA . PRO A 1 77 ? 6.205 -4.901 -15.373 1.00 70.94 77 PRO A CA 1
ATOM 630 C C . PRO A 1 77 ? 5.875 -3.472 -15.821 1.00 70.94 77 PRO A C 1
ATOM 632 O O . PRO A 1 77 ? 6.785 -2.724 -16.184 1.00 70.94 77 PRO A O 1
ATOM 635 N N . TYR A 1 78 ? 4.597 -3.083 -15.769 1.00 75.12 78 TYR A N 1
ATOM 636 C CA . TYR A 1 78 ? 4.132 -1.723 -16.032 1.00 75.12 78 TYR A CA 1
ATOM 637 C C . TYR A 1 78 ? 2.845 -1.425 -15.244 1.00 75.12 78 TYR A C 1
ATOM 639 O O . TYR A 1 78 ? 2.021 -2.313 -15.032 1.00 75.12 78 TYR A O 1
ATOM 647 N N . LYS A 1 79 ? 2.654 -0.163 -14.838 1.00 77.88 79 LYS A N 1
ATOM 648 C CA . LYS A 1 79 ? 1.382 0.364 -14.318 1.00 77.88 79 LYS A CA 1
ATOM 649 C C . LYS A 1 79 ? 0.921 1.506 -15.220 1.00 77.88 79 LYS A C 1
ATOM 651 O O . LYS A 1 79 ? 1.683 2.438 -15.460 1.00 77.88 79 LYS A O 1
ATOM 656 N N . LEU A 1 80 ? -0.312 1.443 -15.726 1.00 83.50 80 LEU A N 1
ATOM 657 C CA . LEU A 1 80 ? -0.856 2.493 -16.604 1.00 83.50 80 LEU A CA 1
ATOM 658 C C . LEU A 1 80 ? -1.149 3.794 -15.848 1.00 83.50 80 LEU A C 1
ATOM 660 O O . LEU A 1 80 ? -1.102 4.874 -16.435 1.00 83.50 80 LEU A O 1
ATOM 664 N N . LYS A 1 81 ? -1.503 3.684 -14.564 1.00 87.25 81 LYS A N 1
ATOM 665 C CA . LYS A 1 81 ? -1.863 4.791 -13.672 1.00 87.25 81 LYS A CA 1
ATOM 666 C C . LYS A 1 81 ? -1.416 4.474 -12.244 1.00 87.25 81 LYS A C 1
ATOM 668 O O . LYS A 1 81 ? -1.013 3.353 -11.948 1.00 87.25 81 LYS A O 1
ATOM 673 N N . THR A 1 82 ? -1.477 5.480 -11.376 1.00 86.56 82 THR A N 1
ATOM 674 C CA . THR A 1 82 ? -1.240 5.311 -9.940 1.00 86.56 82 THR A CA 1
ATOM 675 C C . THR A 1 82 ? -2.477 4.730 -9.274 1.00 86.56 82 THR A C 1
ATOM 677 O O . THR A 1 82 ? -3.541 5.351 -9.310 1.00 86.56 82 THR A O 1
ATOM 680 N N . ASP A 1 83 ? -2.305 3.596 -8.608 1.00 88.06 83 ASP A N 1
ATOM 681 C CA . ASP A 1 83 ? -3.315 3.016 -7.732 1.00 88.06 83 ASP A CA 1
ATOM 682 C C . ASP A 1 83 ? -3.043 3.429 -6.283 1.00 88.06 83 ASP A C 1
ATOM 684 O O . ASP A 1 83 ? -1.893 3.510 -5.844 1.00 88.06 83 ASP A O 1
ATOM 688 N N . VAL A 1 84 ? -4.112 3.700 -5.535 1.00 89.25 84 VAL A N 1
ATOM 689 C CA . VAL A 1 84 ? -4.046 3.988 -4.100 1.00 89.25 84 VAL A CA 1
ATOM 690 C C . VAL A 1 84 ? -4.817 2.901 -3.370 1.00 89.25 84 VAL A C 1
ATOM 692 O O . VAL A 1 84 ? -6.043 2.829 -3.464 1.00 89.25 84 VAL A O 1
ATOM 695 N N . VAL A 1 85 ? -4.089 2.070 -2.630 1.00 90.25 85 VAL A N 1
ATOM 696 C CA . VAL A 1 85 ? -4.657 1.003 -1.805 1.00 90.25 85 VAL A CA 1
ATOM 697 C C . VAL A 1 85 ? -4.594 1.435 -0.344 1.00 90.25 85 VAL A C 1
ATOM 699 O O . VAL A 1 85 ? -3.530 1.792 0.159 1.00 90.25 85 VAL A O 1
ATOM 702 N N . PHE A 1 86 ? -5.739 1.417 0.336 1.00 90.12 86 PHE A N 1
ATOM 703 C CA . PHE A 1 86 ? -5.832 1.694 1.767 1.00 90.12 86 PHE A CA 1
ATOM 704 C C . PHE A 1 86 ? -6.119 0.402 2.523 1.00 90.12 86 PHE A C 1
ATOM 706 O O . PHE A 1 86 ? -7.116 -0.266 2.253 1.00 90.12 86 PHE A O 1
ATOM 713 N N . ILE A 1 87 ? -5.251 0.076 3.478 1.00 91.00 87 ILE A N 1
ATOM 714 C CA . ILE A 1 87 ? -5.386 -1.082 4.358 1.00 91.00 87 ILE A CA 1
ATOM 715 C C . ILE A 1 87 ? -5.462 -0.552 5.780 1.00 91.00 87 ILE A C 1
ATOM 717 O O . ILE A 1 87 ? -4.530 0.086 6.267 1.00 91.00 87 ILE A O 1
ATOM 721 N N . GLY A 1 88 ? -6.579 -0.812 6.445 1.00 89.56 88 GLY A N 1
ATOM 722 C CA . GLY A 1 88 ? -6.811 -0.327 7.792 1.00 89.56 88 GLY A CA 1
ATOM 723 C C . GLY A 1 88 ? -8.061 -0.932 8.402 1.00 89.56 88 GLY A C 1
ATOM 724 O O . GLY A 1 88 ? -8.828 -1.625 7.736 1.00 89.56 88 GLY A O 1
ATOM 725 N N . ASN A 1 89 ? -8.248 -0.638 9.681 1.00 89.25 89 ASN A N 1
ATOM 726 C CA . ASN A 1 89 ? -9.447 -0.989 10.424 1.00 89.25 89 ASN A CA 1
ATOM 727 C C . ASN A 1 89 ? -10.312 0.262 10.610 1.00 89.25 89 ASN A C 1
A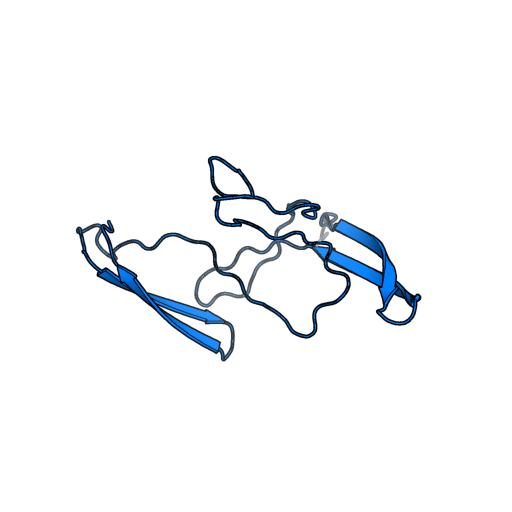TOM 729 O O . ASN A 1 89 ? -9.813 1.389 10.595 1.00 89.25 89 ASN A O 1
ATOM 733 N N . ALA A 1 90 ? -11.607 0.042 10.796 1.00 91.56 90 ALA A N 1
ATOM 734 C CA . ALA A 1 90 ? -12.580 1.076 11.102 1.00 91.56 90 ALA A CA 1
ATOM 735 C C . ALA A 1 90 ? -12.940 0.985 12.589 1.00 91.56 90 ALA A C 1
ATOM 737 O O . ALA A 1 90 ? -13.294 -0.098 13.052 1.00 91.56 90 ALA A O 1
ATOM 738 N N . TYR A 1 91 ? -12.849 2.103 13.301 1.00 90.19 91 TYR A N 1
ATOM 739 C CA . TYR A 1 91 ? -13.159 2.214 14.729 1.00 90.19 91 TYR A CA 1
ATOM 740 C C . TYR A 1 91 ? -14.224 3.289 14.925 1.00 90.19 91 TYR A C 1
ATOM 742 O O . TYR A 1 91 ? -14.345 4.196 14.092 1.00 90.19 91 TYR A O 1
ATOM 750 N N . THR A 1 92 ? -14.988 3.192 16.008 1.00 91.25 92 THR A N 1
ATOM 751 C CA . THR A 1 92 ? -15.938 4.248 16.373 1.00 91.25 92 THR A CA 1
ATOM 752 C C . THR A 1 92 ? -15.198 5.419 17.018 1.00 91.25 92 THR A C 1
ATOM 754 O O . THR A 1 92 ? -14.065 5.282 17.483 1.00 91.25 92 THR A O 1
ATOM 757 N N . ALA A 1 93 ? -15.792 6.612 16.987 1.00 84.25 93 ALA A N 1
ATOM 758 C CA . ALA A 1 93 ? -15.111 7.814 17.471 1.00 84.25 93 ALA A CA 1
ATOM 759 C C . ALA A 1 93 ? -14.945 7.831 19.002 1.00 84.25 93 ALA A C 1
ATOM 761 O O . ALA A 1 93 ? -13.999 8.425 19.516 1.00 84.25 93 ALA A O 1
ATOM 762 N N . ASP A 1 94 ? -15.866 7.195 19.720 1.00 85.75 94 ASP A N 1
ATOM 763 C CA . ASP A 1 94 ? -16.003 7.209 21.177 1.00 85.75 94 ASP A CA 1
ATOM 764 C C . ASP A 1 94 ? -15.816 5.823 21.820 1.00 85.75 94 ASP A C 1
ATOM 766 O O . ASP A 1 94 ? -15.961 5.676 23.036 1.00 85.75 94 ASP A O 1
ATOM 770 N N . GLY A 1 95 ? -15.469 4.807 21.025 1.00 81.06 95 GLY A N 1
ATOM 771 C CA . GLY A 1 95 ? -15.323 3.431 21.492 1.00 81.06 95 GLY A CA 1
ATOM 772 C C . GLY A 1 95 ? -16.653 2.702 21.694 1.00 81.06 95 GLY A C 1
ATOM 773 O O . GLY A 1 95 ? -16.649 1.576 22.200 1.00 81.06 95 GLY A O 1
ATOM 774 N N . GLN A 1 96 ? -17.791 3.335 21.378 1.00 85.50 96 GLN A N 1
ATOM 775 C CA . GLN A 1 96 ? -19.099 2.728 21.578 1.00 85.50 96 GLN A CA 1
ATOM 776 C C . GLN A 1 96 ? -19.421 1.741 20.456 1.00 85.50 96 GLN A C 1
ATOM 778 O O . GLN A 1 96 ? -19.184 2.035 19.291 1.00 85.50 96 GLN A O 1
ATOM 783 N N . PRO A 1 97 ? -19.993 0.567 20.768 1.00 86.94 97 PRO A N 1
ATOM 784 C CA . PRO A 1 97 ? -20.353 -0.402 19.745 1.00 86.94 97 PRO A CA 1
ATOM 785 C C . PRO A 1 97 ? -21.329 0.158 18.697 1.00 86.94 97 PRO A C 1
ATOM 787 O O . PRO A 1 97 ? -22.465 0.498 19.025 1.00 86.94 97 PRO A O 1
ATOM 790 N N . GLU A 1 98 ? -20.930 0.154 17.423 1.00 91.56 98 GLU A N 1
ATOM 791 C CA . GLU A 1 98 ? -21.816 0.436 16.287 1.00 91.56 98 GLU A CA 1
ATOM 792 C C . GLU A 1 98 ? -21.861 -0.746 15.308 1.00 91.56 98 GLU A C 1
ATOM 794 O O . GLU A 1 98 ? -20.853 -1.395 15.029 1.00 91.56 98 GLU A O 1
ATOM 799 N N . GLN A 1 99 ? -23.049 -1.008 14.750 1.00 91.06 99 GLN A N 1
ATOM 800 C CA . GLN A 1 99 ? -23.279 -2.069 13.754 1.00 91.06 99 GLN A CA 1
ATOM 801 C C . GLN A 1 99 ? -22.880 -1.657 12.333 1.00 91.06 99 GLN A C 1
ATOM 803 O O . GLN A 1 99 ? -22.701 -2.496 11.445 1.00 91.06 99 GLN A O 1
ATOM 808 N N . SER A 1 100 ? -22.763 -0.354 12.087 1.00 92.69 100 SER A N 1
ATOM 809 C CA . SER A 1 100 ? -22.210 0.156 10.845 1.00 92.69 100 SER A CA 1
ATOM 810 C C . SER A 1 100 ? -21.704 1.573 11.019 1.00 92.69 100 SER A C 1
ATOM 812 O O . SER A 1 100 ? -22.383 2.358 11.669 1.00 92.69 100 SER A O 1
ATOM 814 N N . LEU A 1 101 ? -20.606 1.919 10.350 1.00 93.81 101 LEU A N 1
ATOM 815 C CA . LEU A 1 101 ? -20.103 3.290 10.325 1.00 93.81 101 LEU A CA 1
ATOM 816 C C . LEU A 1 101 ? -19.634 3.692 8.924 1.00 93.81 101 LEU A C 1
ATOM 818 O O . LEU A 1 101 ? -19.210 2.855 8.122 1.00 93.81 101 LEU A O 1
ATOM 822 N N . MET A 1 102 ? -19.722 4.986 8.624 1.00 93.94 102 MET A N 1
ATOM 823 C CA . MET A 1 102 ? -19.224 5.557 7.373 1.00 93.94 102 MET A CA 1
ATOM 824 C C . MET A 1 102 ? -17.751 5.935 7.520 1.00 93.94 102 MET A C 1
ATOM 826 O O . MET A 1 102 ? -17.402 6.778 8.340 1.00 93.94 102 MET A O 1
ATOM 830 N N . VAL A 1 103 ? -16.891 5.354 6.686 1.00 92.94 103 VAL A N 1
ATOM 831 C CA . VAL A 1 103 ? -15.467 5.703 6.607 1.00 92.94 103 VAL A CA 1
ATOM 832 C C . VAL A 1 103 ? -15.200 6.457 5.318 1.00 92.94 103 VAL A C 1
ATOM 834 O O . VAL A 1 103 ? -15.692 6.085 4.252 1.00 92.94 103 VAL A O 1
ATOM 837 N N . GLY A 1 104 ? -14.386 7.505 5.412 1.00 92.50 104 GLY A N 1
ATOM 838 C CA . GLY A 1 104 ? -13.921 8.265 4.264 1.00 92.50 104 GLY A CA 1
ATOM 839 C C . GLY A 1 104 ? -12.408 8.273 4.145 1.00 92.50 104 GLY A C 1
ATOM 840 O O . GLY A 1 104 ? -11.706 8.426 5.139 1.00 92.50 104 GLY A O 1
ATOM 841 N N . ILE A 1 105 ? -11.924 8.165 2.912 1.00 91.31 105 ILE A N 1
ATOM 842 C CA . ILE A 1 105 ? -10.544 8.474 2.549 1.00 91.31 105 ILE A CA 1
ATOM 843 C C . ILE A 1 105 ? -10.529 9.538 1.458 1.00 91.31 105 ILE A C 1
ATOM 845 O O . ILE A 1 105 ? -11.329 9.500 0.518 1.00 91.31 105 ILE A O 1
ATOM 849 N N . GLU A 1 106 ? -9.606 10.483 1.591 1.00 91.50 106 GLU A N 1
ATOM 850 C CA . GLU A 1 106 ? -9.359 11.536 0.617 1.00 91.50 106 GLU A CA 1
ATOM 851 C C . GLU A 1 106 ? -7.866 11.584 0.291 1.00 91.50 106 GLU A C 1
ATOM 853 O O . GLU A 1 106 ? -7.024 11.630 1.190 1.00 91.50 106 GLU A O 1
ATOM 858 N N . VAL A 1 107 ? -7.540 11.525 -0.999 1.00 88.75 107 VAL A N 1
ATOM 859 C CA . VAL A 1 107 ? -6.174 11.627 -1.518 1.00 88.75 107 VAL A CA 1
ATOM 860 C C . VAL A 1 107 ? -6.193 12.592 -2.690 1.00 88.75 107 VAL A C 1
ATOM 862 O O . VAL A 1 107 ? -6.776 12.295 -3.735 1.00 88.75 107 VAL A O 1
ATOM 865 N N . ALA A 1 108 ? -5.549 13.745 -2.500 1.00 86.31 108 ALA A N 1
ATOM 866 C CA . ALA A 1 108 ? -5.654 14.883 -3.410 1.00 86.31 108 ALA A CA 1
ATOM 867 C C . ALA A 1 108 ? -7.136 15.197 -3.707 1.00 86.31 108 ALA A C 1
ATOM 869 O O . ALA A 1 108 ? -7.923 15.343 -2.781 1.00 86.31 108 ALA A O 1
ATOM 870 N N . GLU A 1 109 ? -7.542 15.268 -4.970 1.00 89.88 109 GLU A N 1
ATOM 871 C CA . GLU A 1 109 ? -8.924 15.542 -5.370 1.00 89.88 109 GLU A CA 1
ATOM 872 C C . GLU A 1 109 ? -9.848 14.308 -5.373 1.00 89.88 109 GLU A C 1
ATOM 874 O O . GLU A 1 109 ? -11.017 14.402 -5.755 1.00 89.88 109 GLU A O 1
ATOM 879 N N . LYS A 1 110 ? -9.342 13.122 -5.007 1.00 91.31 110 LYS A N 1
ATOM 880 C CA . LYS A 1 110 ? -10.124 11.878 -4.991 1.00 91.31 110 LYS A CA 1
ATOM 881 C C . LYS A 1 110 ? -10.648 11.601 -3.594 1.00 91.31 110 LYS A C 1
ATOM 883 O O . LYS A 1 110 ? -9.875 11.454 -2.655 1.00 91.31 110 LYS A O 1
ATOM 888 N N . LYS A 1 111 ? -11.965 11.428 -3.483 1.00 94.50 111 LYS A N 1
ATOM 889 C CA . LYS A 1 111 ? -12.644 11.048 -2.245 1.00 94.50 111 LYS A CA 1
ATOM 890 C C . LYS A 1 111 ? -13.415 9.749 -2.432 1.00 94.50 111 LYS A C 1
ATOM 892 O O . LYS A 1 111 ? -14.133 9.590 -3.418 1.00 94.50 111 LYS A O 1
ATOM 897 N N . LYS A 1 112 ? -13.294 8.839 -1.468 1.00 94.75 112 LYS A N 1
ATOM 898 C CA . LYS A 1 112 ? -14.076 7.602 -1.398 1.00 94.75 112 LYS A CA 1
ATOM 899 C C . LYS A 1 112 ? -14.711 7.482 -0.020 1.00 94.75 112 LYS A C 1
ATOM 901 O O . LYS A 1 112 ? -14.014 7.570 0.986 1.00 94.75 112 LYS A O 1
ATOM 906 N N . LEU A 1 113 ? -16.026 7.279 0.007 1.00 96.06 113 LEU A N 1
ATOM 907 C CA . LEU A 1 113 ? -16.792 6.961 1.209 1.00 96.06 113 LEU A CA 1
ATOM 908 C C . LEU A 1 113 ? -17.269 5.512 1.114 1.00 96.06 113 LEU A C 1
ATOM 910 O O . LEU A 1 113 ? -17.739 5.091 0.057 1.00 96.06 113 LEU A O 1
ATOM 914 N N . ILE A 1 114 ? -17.142 4.759 2.200 1.00 94.50 114 ILE A N 1
ATOM 915 C CA . ILE A 1 114 ? -17.615 3.379 2.311 1.00 94.50 114 ILE A CA 1
ATOM 916 C C . ILE A 1 114 ? -18.434 3.221 3.590 1.00 94.50 114 ILE A C 1
ATOM 918 O O . ILE A 1 114 ? -18.073 3.775 4.627 1.00 94.50 114 ILE A O 1
ATOM 922 N N . GLN A 1 115 ? -19.519 2.453 3.523 1.00 95.12 115 GLN A N 1
ATOM 923 C CA . GLN A 1 115 ? -20.213 1.981 4.716 1.00 95.12 115 GLN A CA 1
ATOM 924 C C . GLN A 1 115 ? -19.575 0.666 5.145 1.00 95.12 115 GLN A C 1
ATOM 926 O O . GLN A 1 115 ? -19.542 -0.298 4.380 1.00 95.12 115 GLN A O 1
ATOM 931 N N . VAL A 1 116 ? -19.055 0.627 6.364 1.00 94.19 116 VAL A N 1
ATOM 932 C CA . VAL A 1 116 ? -18.480 -0.580 6.947 1.00 94.19 116 VAL A CA 1
ATOM 933 C C . VAL A 1 116 ? -19.542 -1.191 7.854 1.00 94.19 116 VAL A C 1
ATOM 935 O O . VAL A 1 116 ? -20.005 -0.527 8.772 1.00 94.19 116 VAL A O 1
ATOM 938 N N . ILE A 1 117 ? -19.944 -2.439 7.602 1.00 93.44 117 ILE A N 1
ATOM 939 C CA . ILE A 1 117 ? -21.027 -3.142 8.321 1.00 93.44 117 ILE A CA 1
ATOM 940 C C . ILE A 1 117 ? -20.437 -4.273 9.170 1.00 93.44 117 ILE A C 1
ATOM 942 O O . ILE A 1 117 ? -19.445 -4.880 8.764 1.00 93.44 117 ILE A O 1
ATOM 946 N N . GLY A 1 118 ? -20.997 -4.509 10.354 1.00 90.56 118 GLY A N 1
ATOM 947 C CA . GLY A 1 118 ? -20.519 -5.455 11.367 1.00 90.56 118 GLY A CA 1
ATOM 948 C C . GLY A 1 118 ? -20.014 -4.741 12.619 1.00 90.56 118 GLY A C 1
ATOM 949 O O . GLY A 1 118 ? -19.895 -3.517 12.612 1.00 90.56 118 GLY A O 1
ATOM 950 N N . ASP A 1 119 ? -19.701 -5.506 13.662 1.00 89.38 119 ASP A N 1
ATOM 951 C CA . ASP A 1 119 ? -19.307 -4.968 14.968 1.00 89.38 119 ASP A CA 1
ATOM 952 C C . ASP A 1 119 ? -18.049 -4.089 14.875 1.00 89.38 119 ASP A C 1
ATOM 954 O O . ASP A 1 119 ? -17.012 -4.494 14.332 1.00 89.38 119 ASP A O 1
ATOM 958 N N . ARG A 1 120 ? -18.155 -2.863 15.396 1.00 89.94 120 ARG A N 1
ATOM 959 C CA . ARG A 1 120 ? -17.061 -1.889 15.505 1.00 89.94 120 ARG A CA 1
ATOM 960 C C . ARG A 1 120 ? -17.045 -1.312 16.900 1.00 89.94 120 ARG A C 1
ATOM 962 O O . ARG A 1 120 ? -18.101 -1.051 17.464 1.00 89.94 120 ARG A O 1
ATOM 969 N N . HIS A 1 121 ? -15.842 -1.077 17.393 1.00 83.19 121 HIS A N 1
ATOM 970 C CA . HIS A 1 121 ? -15.539 -0.410 18.650 1.00 83.19 121 HIS A CA 1
ATOM 971 C C . HIS A 1 121 ? -14.462 0.608 18.325 1.00 83.19 121 HIS A C 1
ATOM 973 O O . HIS A 1 121 ? -13.610 0.272 17.479 1.00 83.19 121 HIS A O 1
#

Secondary structure (DSSP, 8-state):
-----------EEEEEEEE-TTS-EEEEEEEE--EE--TTSPPEEPSS-PPP--S-EESTT--TTTSPEEE--S--S--SS-----------SSS--EEEEEEEEEETTEEEEEEEEEEE-